Protein AF-A0A7C1ENT2-F1 (afdb_monomer_lite)

Radius of gyration: 15.18 Å; chains: 1; bounding box: 38×18×47 Å

Secondary structure (DSSP, 8-state):
--TTHHHHHHHHHHHHHHHHHHHHH-TTT-TTTTHHHHHHSSPPPHHHHHHHHHHHHHHHHHHHHHHHHHHTTTSHHHHHHHHHHHHHHHHHHHHHHHHHHHHHT-

Structure (mmCIF, N/CA/C/O backbone):
data_AF-A0A7C1ENT2-F1
#
_entry.id   AF-A0A7C1ENT2-F1
#
loop_
_atom_site.group_PDB
_atom_site.id
_atom_site.type_symbol
_atom_site.label_atom_id
_atom_site.label_alt_id
_atom_site.label_comp_id
_atom_site.label_asym_id
_atom_site.label_entity_id
_atom_site.label_seq_id
_atom_site.pdbx_PDB_ins_code
_atom_site.Cartn_x
_atom_site.Cartn_y
_atom_site.Cartn_z
_atom_site.occupancy
_atom_site.B_iso_or_equiv
_atom_site.auth_seq_id
_atom_site.auth_comp_id
_atom_site.auth_asym_id
_atom_site.auth_atom_id
_atom_site.pdbx_PDB_model_num
ATOM 1 N N . MET A 1 1 ? -1.419 -3.363 25.304 1.00 52.62 1 MET A N 1
ATOM 2 C CA . MET A 1 1 ? -1.235 -3.448 23.837 1.00 52.62 1 MET A CA 1
ATOM 3 C C . MET A 1 1 ? -2.161 -2.411 23.205 1.00 52.62 1 MET A C 1
ATOM 5 O O . MET A 1 1 ? -3.333 -2.399 23.555 1.00 52.62 1 MET A O 1
ATOM 9 N N . SER A 1 2 ? -1.635 -1.450 22.436 1.00 61.12 2 SER A N 1
ATOM 10 C CA . SER A 1 2 ? -2.406 -0.288 21.948 1.00 61.12 2 SER A CA 1
ATOM 11 C C . SER A 1 2 ? -3.627 -0.733 21.134 1.00 61.12 2 SER A C 1
ATOM 13 O O . SER A 1 2 ? -3.470 -1.494 20.181 1.00 61.12 2 SER A O 1
ATOM 15 N N . LYS A 1 3 ? -4.825 -0.232 21.474 1.00 78.00 3 LYS A N 1
ATOM 16 C CA . LYS A 1 3 ? -6.091 -0.520 20.765 1.00 78.00 3 LYS A CA 1
ATOM 17 C C . LYS A 1 3 ? -6.050 -0.148 19.271 1.00 78.00 3 LYS A C 1
ATOM 19 O O . LYS A 1 3 ? -6.927 -0.552 18.523 1.00 78.00 3 LYS A O 1
ATOM 24 N N . HIS A 1 4 ? -5.030 0.592 18.831 1.00 83.69 4 HIS A N 1
ATOM 25 C CA . HIS A 1 4 ? -4.885 1.074 17.456 1.00 83.69 4 HIS A CA 1
ATOM 26 C C . HIS A 1 4 ? -4.079 0.155 16.534 1.00 83.69 4 HIS A C 1
ATOM 28 O O . HIS A 1 4 ? -4.193 0.263 15.316 1.00 83.69 4 HIS A O 1
ATOM 34 N N . LEU A 1 5 ? -3.283 -0.757 17.101 1.00 87.69 5 LEU A N 1
ATOM 35 C CA . LEU A 1 5 ? -2.426 -1.666 16.340 1.00 87.69 5 LEU A CA 1
ATOM 36 C C . LEU A 1 5 ? -3.176 -2.468 15.253 1.00 87.69 5 LEU A C 1
ATOM 38 O O . LEU A 1 5 ? -2.696 -2.492 14.121 1.00 87.69 5 LEU A O 1
ATOM 42 N N . PRO A 1 6 ? -4.346 -3.089 15.525 1.00 89.50 6 PRO A N 1
ATOM 43 C CA . PRO A 1 6 ? -5.042 -3.868 14.502 1.00 89.50 6 PRO A CA 1
ATOM 44 C C . PRO A 1 6 ? -5.502 -3.005 13.322 1.00 89.50 6 PRO A C 1
ATOM 46 O O . PRO A 1 6 ? -5.373 -3.429 12.181 1.00 89.50 6 PRO A O 1
ATOM 49 N N . PHE A 1 7 ? -5.974 -1.780 13.557 1.00 91.25 7 PHE A N 1
ATOM 50 C CA . PHE A 1 7 ? -6.453 -0.905 12.482 1.00 91.25 7 PHE A CA 1
ATOM 51 C C . PHE A 1 7 ? -5.336 -0.445 11.545 1.00 91.25 7 PHE A C 1
ATOM 53 O O . PHE A 1 7 ? -5.549 -0.338 10.340 1.00 91.25 7 PHE A O 1
ATOM 60 N N . ILE A 1 8 ? -4.132 -0.241 12.085 1.00 90.56 8 ILE A N 1
ATOM 61 C CA . ILE A 1 8 ? -2.936 0.041 11.284 1.00 90.56 8 ILE A CA 1
ATOM 62 C C . ILE A 1 8 ? -2.651 -1.129 10.338 1.00 90.56 8 ILE A C 1
ATOM 64 O O . ILE A 1 8 ? -2.446 -0.905 9.150 1.00 90.56 8 ILE A O 1
ATOM 68 N N . PHE A 1 9 ? -2.695 -2.370 10.834 1.00 91.88 9 PHE A N 1
ATOM 69 C CA . PHE A 1 9 ? -2.482 -3.557 10.000 1.00 91.88 9 PHE A CA 1
ATOM 70 C C . PHE A 1 9 ? -3.589 -3.772 8.967 1.00 91.88 9 PHE A C 1
ATOM 72 O O . PHE A 1 9 ? -3.289 -4.168 7.844 1.00 91.88 9 PHE A O 1
ATOM 79 N N . PHE A 1 10 ? -4.849 -3.489 9.312 1.00 91.31 10 PHE A N 1
ATOM 80 C CA . PHE A 1 10 ? -5.961 -3.544 8.357 1.00 91.31 10 PHE A CA 1
ATOM 81 C C . PHE A 1 10 ? -5.802 -2.509 7.242 1.00 91.31 10 PHE A C 1
ATOM 83 O O . PHE A 1 10 ? -5.950 -2.858 6.074 1.00 91.31 10 PHE A O 1
ATOM 90 N N . GLY A 1 11 ? -5.446 -1.268 7.592 1.00 91.06 11 GLY A N 1
ATOM 91 C CA . GLY A 1 11 ? -5.113 -0.229 6.619 1.00 91.06 11 GLY A CA 1
ATOM 92 C C . GLY A 1 11 ? -3.968 -0.673 5.718 1.00 91.06 11 GLY A C 1
ATOM 93 O O . GLY A 1 11 ? -4.170 -0.800 4.514 1.00 91.06 11 GLY A O 1
ATOM 94 N N . LEU A 1 12 ? -2.820 -1.009 6.321 1.00 91.81 12 LEU A N 1
ATOM 95 C CA . LEU A 1 12 ? -1.607 -1.462 5.638 1.00 91.81 12 LEU A CA 1
ATOM 96 C C . LEU A 1 12 ? -1.869 -2.625 4.679 1.00 91.81 12 LEU A C 1
ATOM 98 O O . LEU A 1 12 ? -1.477 -2.565 3.517 1.00 91.81 12 LEU A O 1
ATOM 102 N N . GLY A 1 13 ? -2.528 -3.680 5.161 1.00 92.69 13 GLY A N 1
ATOM 103 C CA . GLY A 1 13 ? -2.832 -4.864 4.365 1.00 92.69 13 GLY A CA 1
ATOM 104 C C . GLY A 1 13 ? -3.738 -4.532 3.184 1.00 92.69 13 GLY A C 1
ATOM 105 O O . GLY A 1 13 ? -3.444 -4.930 2.059 1.00 92.69 13 GLY A O 1
ATOM 106 N N . ALA A 1 14 ? -4.796 -3.752 3.416 1.00 93.00 14 ALA A N 1
ATOM 107 C CA . ALA A 1 14 ? -5.728 -3.351 2.368 1.00 93.00 14 ALA A CA 1
ATOM 108 C C . ALA A 1 14 ? -5.067 -2.451 1.312 1.00 93.00 14 ALA A C 1
ATOM 110 O O . ALA A 1 14 ? -5.246 -2.679 0.114 1.00 93.00 14 ALA A O 1
ATOM 111 N N . GLY A 1 15 ? -4.272 -1.461 1.726 1.00 90.25 15 GLY A N 1
ATOM 112 C CA . GLY A 1 15 ? -3.570 -0.573 0.800 1.00 90.25 15 GLY A CA 1
ATOM 113 C C . GLY A 1 15 ? -2.484 -1.292 0.005 1.00 90.25 15 GLY A C 1
ATOM 114 O O . GLY A 1 15 ? -2.412 -1.115 -1.208 1.00 90.25 15 GLY A O 1
ATOM 115 N N . LEU A 1 16 ? -1.686 -2.149 0.647 1.00 89.88 16 LEU A N 1
ATOM 116 C CA . LEU A 1 16 ? -0.621 -2.905 -0.020 1.00 89.88 16 LEU A CA 1
ATOM 117 C C . LEU A 1 16 ? -1.188 -3.900 -1.025 1.00 89.88 16 LEU A C 1
ATOM 119 O O . LEU A 1 16 ? -0.742 -3.933 -2.170 1.00 89.88 16 LEU A O 1
ATOM 123 N N . LEU A 1 17 ? -2.228 -4.638 -0.637 1.00 90.44 17 LEU A N 1
ATOM 124 C CA . LEU A 1 17 ? -2.923 -5.540 -1.544 1.00 90.44 17 LEU A CA 1
ATOM 125 C C . LEU A 1 17 ? -3.540 -4.778 -2.723 1.00 90.44 17 LEU A C 1
ATOM 127 O O . LEU A 1 17 ? -3.382 -5.200 -3.863 1.00 90.44 17 LEU A O 1
ATOM 131 N N . THR A 1 18 ? -4.179 -3.633 -2.474 1.00 89.44 18 THR A N 1
ATOM 132 C CA . THR A 1 18 ? -4.795 -2.835 -3.544 1.00 89.44 18 THR A CA 1
ATOM 133 C C . THR A 1 18 ? -3.752 -2.290 -4.511 1.00 89.44 18 THR A C 1
ATOM 135 O O . THR A 1 18 ? -3.924 -2.424 -5.717 1.00 89.44 18 THR A O 1
ATOM 138 N N . VAL A 1 19 ? -2.652 -1.717 -4.020 1.00 86.31 19 VAL A N 1
ATOM 139 C CA . VAL A 1 19 ? -1.598 -1.173 -4.888 1.00 86.31 19 VAL A CA 1
ATOM 140 C C . VAL A 1 19 ? -0.918 -2.275 -5.702 1.00 86.31 19 VAL A C 1
ATOM 142 O O . VAL A 1 19 ? -0.637 -2.063 -6.877 1.00 86.31 19 VAL A O 1
ATOM 145 N N . ILE A 1 20 ? -0.715 -3.464 -5.127 1.00 83.50 20 ILE A N 1
ATOM 146 C CA . ILE A 1 20 ? -0.204 -4.626 -5.865 1.00 83.50 20 ILE A CA 1
ATOM 147 C C . ILE A 1 20 ? -1.208 -5.052 -6.942 1.00 83.50 20 ILE A C 1
ATOM 149 O O . ILE A 1 20 ? -0.858 -5.098 -8.117 1.00 83.50 20 ILE A O 1
ATOM 153 N N . VAL A 1 21 ? -2.464 -5.320 -6.575 1.00 86.12 21 VAL A N 1
ATOM 154 C CA . VAL A 1 21 ? -3.489 -5.807 -7.514 1.00 86.12 21 VAL A CA 1
ATOM 155 C C . VAL A 1 21 ? -3.735 -4.802 -8.639 1.00 86.12 21 VAL A C 1
ATOM 157 O O . VAL A 1 21 ? -3.762 -5.190 -9.803 1.00 86.12 21 VAL A O 1
ATOM 160 N N . VAL A 1 22 ? -3.865 -3.512 -8.323 1.00 82.25 22 VAL A N 1
ATOM 161 C CA . VAL A 1 22 ? -4.055 -2.454 -9.325 1.00 82.25 22 VAL A CA 1
ATOM 162 C C . VAL A 1 22 ? -2.785 -2.249 -10.149 1.00 82.25 22 VAL A C 1
ATOM 164 O O . VAL A 1 22 ? -2.870 -2.079 -11.362 1.00 82.25 22 VAL A O 1
ATOM 167 N N . GLY A 1 23 ? -1.606 -2.312 -9.528 1.00 77.25 23 GLY A N 1
ATOM 168 C CA . GLY A 1 23 ? -0.332 -2.155 -10.222 1.00 77.25 23 GLY A CA 1
ATOM 169 C C . GLY A 1 23 ? -0.034 -3.274 -11.220 1.00 77.25 23 GLY A C 1
ATOM 170 O O . GLY A 1 23 ? 0.511 -2.999 -12.287 1.00 77.25 23 GLY A O 1
ATOM 171 N N . PHE A 1 24 ? -0.448 -4.509 -10.922 1.00 76.94 24 PHE A N 1
ATOM 172 C CA . PHE A 1 24 ? -0.353 -5.628 -11.861 1.00 76.94 24 PHE A CA 1
ATOM 173 C C . PHE A 1 24 ? -1.517 -5.678 -12.861 1.00 76.94 24 PHE A C 1
ATOM 175 O O . PHE A 1 24 ? -1.309 -6.010 -14.025 1.00 76.94 24 PHE A O 1
ATOM 182 N N . GLY A 1 25 ? -2.737 -5.354 -12.429 1.00 78.44 25 GLY A N 1
ATOM 183 C CA . GLY A 1 25 ? -3.937 -5.439 -13.263 1.00 78.44 25 GLY A CA 1
ATOM 184 C C . GLY A 1 25 ? -4.109 -4.271 -14.236 1.00 78.44 25 GLY A C 1
ATOM 185 O O . GLY A 1 25 ? -4.716 -4.445 -15.290 1.00 78.44 25 GLY A O 1
ATOM 186 N N . TRP A 1 26 ? -3.578 -3.088 -13.908 1.00 75.25 26 TRP A N 1
ATOM 187 C CA . TRP A 1 26 ? -3.790 -1.859 -14.680 1.00 75.25 26 TRP A CA 1
ATOM 188 C C . TRP A 1 26 ? -2.514 -1.014 -14.850 1.00 75.25 26 TRP A C 1
ATOM 190 O O . TRP A 1 26 ? -2.447 0.146 -14.428 1.00 75.25 26 TRP A O 1
ATOM 200 N N . PRO A 1 27 ? -1.490 -1.540 -15.544 1.00 69.44 27 PRO A N 1
ATOM 201 C CA . PRO A 1 27 ? -0.189 -0.879 -15.680 1.00 69.44 27 PRO A CA 1
ATOM 202 C C . PRO A 1 27 ? -0.224 0.447 -16.458 1.00 69.44 27 PRO A C 1
ATOM 204 O O . PRO A 1 27 ? 0.723 1.227 -16.406 1.00 69.44 27 PRO A O 1
ATOM 207 N N . ALA A 1 28 ? -1.307 0.730 -17.190 1.00 67.81 28 ALA A N 1
ATOM 208 C CA . ALA A 1 28 ? -1.523 2.034 -17.818 1.00 67.81 28 ALA A CA 1
ATOM 209 C C . ALA A 1 28 ? -1.820 3.149 -16.798 1.00 67.81 28 ALA A C 1
ATOM 211 O O . ALA A 1 28 ? -1.520 4.307 -17.066 1.00 67.81 28 ALA A O 1
ATOM 212 N N . ILE A 1 29 ? -2.397 2.799 -15.645 1.00 67.12 29 ILE A N 1
ATOM 213 C CA . ILE A 1 29 ? -2.747 3.731 -14.564 1.00 67.12 29 ILE A CA 1
ATOM 214 C C . ILE A 1 29 ? -1.649 3.724 -13.490 1.00 67.12 29 ILE A C 1
ATOM 216 O O . ILE A 1 29 ? -1.318 4.769 -12.936 1.00 67.12 29 ILE A O 1
ATOM 220 N N . PHE A 1 30 ? -1.034 2.562 -13.240 1.00 69.00 30 PHE A N 1
ATOM 221 C CA . PHE A 1 30 ? 0.098 2.392 -12.327 1.00 69.00 30 PHE A CA 1
ATOM 222 C C . PHE A 1 30 ? 1.372 1.993 -13.093 1.00 69.00 30 PHE A C 1
ATOM 224 O O . PHE A 1 30 ? 1.642 0.805 -13.281 1.00 69.00 30 PHE A O 1
ATOM 231 N N . PRO A 1 31 ? 2.206 2.956 -13.516 1.00 58.97 31 PRO A N 1
ATOM 232 C CA . PRO A 1 31 ? 3.366 2.665 -14.361 1.00 58.97 31 PRO A CA 1
ATOM 233 C C . PRO A 1 31 ? 4.526 1.967 -13.633 1.00 58.97 31 PRO A C 1
ATOM 235 O O . PRO A 1 31 ? 5.473 1.530 -14.281 1.00 58.97 31 PRO A O 1
ATOM 238 N N . GLY A 1 32 ? 4.467 1.833 -12.304 1.00 59.69 32 GLY A N 1
ATOM 239 C CA . GLY A 1 32 ? 5.615 1.428 -11.491 1.00 59.69 32 GLY A CA 1
ATOM 240 C C . GLY A 1 32 ? 5.996 -0.056 -11.524 1.00 59.69 32 GLY A C 1
ATOM 241 O O . GLY A 1 32 ? 7.141 -0.358 -11.222 1.00 59.69 32 GLY A O 1
ATOM 242 N N . ILE A 1 33 ? 5.087 -0.985 -11.858 1.00 60.31 33 ILE A N 1
ATOM 243 C CA . ILE A 1 33 ? 5.342 -2.430 -11.650 1.00 60.31 33 ILE A CA 1
ATOM 244 C C . ILE A 1 33 ? 5.717 -3.188 -12.938 1.00 60.31 33 ILE A C 1
ATOM 246 O O . ILE A 1 33 ? 6.458 -4.161 -12.858 1.00 60.31 33 ILE A O 1
ATOM 250 N N . ILE A 1 34 ? 5.268 -2.758 -14.127 1.00 57.00 34 ILE A N 1
ATOM 251 C CA . ILE A 1 34 ? 5.379 -3.585 -15.355 1.00 57.00 34 ILE A CA 1
ATOM 252 C C . ILE A 1 34 ? 6.251 -2.965 -16.472 1.00 57.00 34 ILE A C 1
ATOM 254 O O . ILE A 1 34 ? 6.609 -3.655 -17.421 1.00 57.00 34 ILE A O 1
ATOM 258 N N . ARG A 1 35 ? 6.659 -1.689 -16.408 1.00 57.84 35 ARG A N 1
ATOM 259 C CA . ARG A 1 35 ? 7.212 -1.019 -17.610 1.00 57.84 35 ARG A CA 1
ATOM 260 C C . ARG A 1 35 ? 8.721 -1.075 -17.839 1.00 57.84 35 ARG A C 1
ATOM 262 O O . ARG A 1 35 ? 9.142 -0.754 -18.946 1.00 57.84 35 ARG A O 1
ATOM 269 N N . ASN A 1 36 ? 9.535 -1.485 -16.873 1.00 53.31 36 ASN A N 1
ATOM 270 C CA . ASN A 1 36 ? 10.983 -1.308 -17.024 1.00 53.31 36 ASN A CA 1
ATOM 271 C C . ASN A 1 36 ? 11.663 -2.369 -17.910 1.00 53.31 36 ASN A C 1
ATOM 273 O O . ASN A 1 36 ? 12.482 -2.022 -18.757 1.00 53.31 36 ASN A O 1
ATOM 277 N N . GLU A 1 37 ? 11.285 -3.643 -17.806 1.00 50.44 37 GLU A N 1
ATOM 278 C CA . GLU A 1 37 ? 11.934 -4.709 -18.589 1.00 50.44 37 GLU A CA 1
ATOM 279 C C . GLU A 1 37 ? 11.436 -4.773 -20.045 1.00 50.44 37 GLU A C 1
ATOM 281 O O . GLU A 1 37 ? 12.194 -5.125 -20.944 1.00 50.44 37 GLU A O 1
ATOM 286 N N . HIS A 1 38 ? 10.184 -4.377 -20.310 1.00 51.38 38 HIS A N 1
ATOM 287 C CA . HIS A 1 38 ? 9.586 -4.491 -21.648 1.00 51.38 38 HIS A CA 1
ATOM 288 C C . HIS A 1 38 ? 10.060 -3.414 -22.646 1.00 51.38 38 HIS A C 1
ATOM 290 O O . HIS A 1 38 ? 9.956 -3.627 -23.850 1.00 51.38 38 HIS A O 1
ATOM 296 N N . TYR A 1 39 ? 10.578 -2.271 -22.169 1.00 51.75 39 TYR A N 1
ATOM 297 C CA . TYR A 1 39 ? 10.987 -1.140 -23.023 1.00 51.75 39 TYR A CA 1
ATOM 298 C C . TYR A 1 39 ? 12.494 -0.834 -23.019 1.00 51.75 39 TYR A C 1
ATOM 300 O O . TYR A 1 39 ? 12.979 -0.294 -24.010 1.00 51.75 39 TYR A O 1
ATOM 308 N N . TYR A 1 40 ? 13.237 -1.164 -21.952 1.00 55.78 40 TYR A N 1
ATOM 309 C CA . TYR A 1 40 ? 14.615 -0.671 -21.769 1.00 55.78 40 TYR A CA 1
ATOM 310 C C . TYR A 1 40 ? 15.687 -1.751 -21.550 1.00 55.78 40 TYR A C 1
ATOM 312 O O . TYR A 1 40 ? 16.860 -1.410 -21.431 1.00 55.78 40 TYR A O 1
ATOM 320 N N . GLY A 1 41 ? 15.331 -3.041 -21.552 1.00 58.66 41 GLY A N 1
ATOM 321 C CA . GLY A 1 41 ? 16.290 -4.159 -21.551 1.00 58.66 41 GLY A CA 1
ATOM 322 C C . GLY A 1 41 ? 17.027 -4.420 -20.227 1.00 58.66 41 GLY A C 1
ATOM 323 O O . GLY A 1 41 ? 17.280 -5.579 -19.933 1.00 58.66 41 GLY A O 1
ATOM 324 N N . ASP A 1 42 ? 17.281 -3.388 -19.409 1.00 65.44 42 ASP A N 1
ATOM 325 C CA . ASP A 1 42 ? 17.902 -3.462 -18.072 1.00 65.44 42 ASP A CA 1
ATOM 326 C C . ASP A 1 42 ? 17.116 -2.614 -17.051 1.00 65.44 42 ASP A C 1
ATOM 328 O O . ASP A 1 42 ? 17.517 -1.533 -16.614 1.00 65.44 42 ASP A O 1
ATOM 332 N N . GLY A 1 43 ? 15.929 -3.098 -16.694 1.00 67.44 43 GLY A N 1
ATOM 333 C CA . GLY A 1 43 ? 15.085 -2.505 -15.662 1.00 67.44 43 GLY A CA 1
ATOM 334 C C . GLY A 1 43 ? 15.493 -2.894 -14.233 1.00 67.44 43 GLY A C 1
ATOM 335 O O . GLY A 1 43 ? 16.079 -3.958 -14.034 1.00 67.44 43 GLY A O 1
ATOM 336 N N . PRO A 1 44 ? 15.146 -2.105 -13.195 1.00 72.25 44 PRO A N 1
ATOM 337 C CA . PRO A 1 44 ? 15.201 -2.584 -11.818 1.00 72.25 44 PRO A CA 1
ATOM 338 C C . PRO A 1 44 ? 14.366 -3.857 -11.657 1.00 72.25 44 PRO A C 1
ATOM 340 O O . PRO A 1 44 ? 13.239 -3.934 -12.148 1.00 72.25 44 PRO A O 1
ATOM 34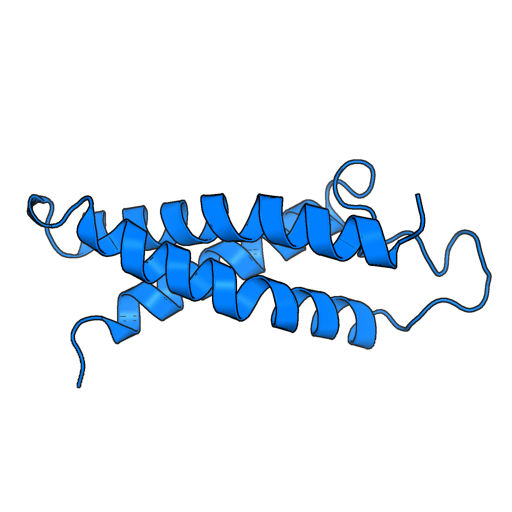3 N N . SER A 1 45 ? 14.918 -4.831 -10.930 1.00 78.19 45 SER A N 1
ATOM 344 C CA . SER A 1 45 ? 14.286 -6.136 -10.738 1.00 78.19 45 SER A CA 1
ATOM 345 C C . SER A 1 45 ? 12.888 -6.018 -10.127 1.00 78.19 45 SER A C 1
ATOM 347 O O . SER A 1 45 ? 12.614 -5.131 -9.312 1.00 78.19 45 SER A O 1
ATOM 349 N N . LEU A 1 46 ? 12.011 -6.975 -10.443 1.00 75.88 46 LEU A N 1
ATOM 350 C CA . LEU A 1 46 ? 10.671 -7.062 -9.851 1.00 75.88 46 LEU A CA 1
ATOM 351 C C . LEU A 1 46 ? 10.704 -6.978 -8.314 1.00 75.88 46 LEU A C 1
ATOM 353 O O . LEU A 1 46 ? 9.873 -6.307 -7.706 1.00 75.88 46 LEU A O 1
ATOM 357 N N . ALA A 1 47 ? 11.695 -7.617 -7.683 1.00 81.25 47 ALA A N 1
ATOM 358 C CA . ALA A 1 47 ? 11.879 -7.578 -6.234 1.00 81.25 47 ALA A CA 1
ATOM 359 C C . ALA A 1 47 ? 12.160 -6.157 -5.717 1.00 81.25 47 ALA A C 1
ATOM 361 O O . ALA A 1 47 ? 11.605 -5.757 -4.694 1.00 81.25 47 ALA A O 1
ATOM 362 N N . PHE A 1 48 ?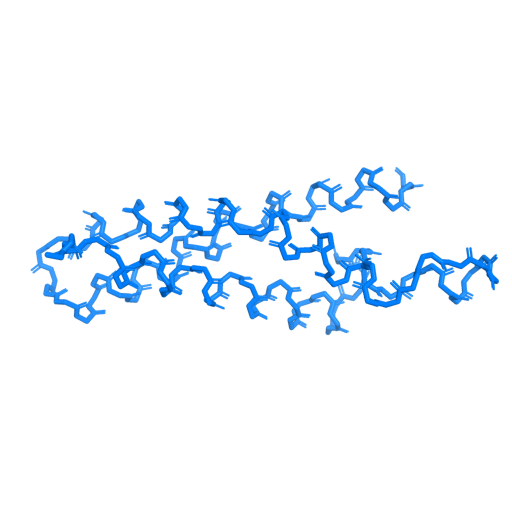 12.977 -5.379 -6.434 1.00 81.75 48 PHE A N 1
ATOM 363 C CA . PHE A 1 48 ? 13.229 -3.980 -6.102 1.00 81.75 48 PHE A CA 1
ATOM 364 C C . PHE A 1 48 ? 11.957 -3.136 -6.234 1.00 81.75 48 PHE A C 1
ATOM 366 O O . PHE A 1 48 ? 11.640 -2.369 -5.328 1.00 81.75 48 PHE A O 1
ATOM 373 N N . LEU A 1 49 ? 11.195 -3.312 -7.319 1.00 77.00 49 LEU A N 1
ATOM 374 C CA . LEU A 1 49 ? 9.948 -2.575 -7.546 1.00 77.00 49 LEU A CA 1
ATOM 375 C C . LEU A 1 49 ? 8.903 -2.877 -6.468 1.00 77.00 49 LEU A C 1
ATOM 377 O O . LEU A 1 49 ? 8.322 -1.955 -5.900 1.00 77.00 49 LEU A O 1
ATOM 381 N N . VAL A 1 50 ? 8.708 -4.151 -6.124 1.00 80.62 50 VAL A N 1
ATOM 382 C CA . VAL A 1 50 ? 7.809 -4.555 -5.032 1.00 80.62 50 VAL A CA 1
ATOM 383 C C . VAL A 1 50 ? 8.287 -3.991 -3.691 1.00 80.62 50 VAL A C 1
ATOM 385 O O . VAL A 1 50 ? 7.468 -3.509 -2.909 1.00 80.62 50 VAL A O 1
ATOM 388 N N . GLY A 1 51 ? 9.598 -3.990 -3.434 1.00 85.00 51 GLY A N 1
ATOM 389 C CA . GLY A 1 51 ? 10.180 -3.381 -2.237 1.00 85.00 51 GLY A CA 1
ATOM 390 C C . GLY A 1 51 ? 9.923 -1.875 -2.151 1.00 85.00 51 GLY A C 1
ATOM 391 O O . GLY A 1 51 ? 9.505 -1.380 -1.105 1.00 85.00 51 GLY A O 1
ATOM 392 N N . LEU A 1 52 ? 10.099 -1.152 -3.259 1.00 82.56 52 LEU A N 1
ATOM 393 C CA . LEU A 1 52 ? 9.832 0.284 -3.348 1.00 82.56 52 LEU A CA 1
ATOM 394 C C . LEU A 1 52 ? 8.344 0.594 -3.140 1.00 82.56 52 LEU A C 1
ATOM 396 O O . LEU A 1 52 ? 7.999 1.500 -2.383 1.00 82.56 52 LEU A O 1
ATOM 400 N N . VAL A 1 53 ? 7.460 -0.193 -3.759 1.00 83.88 53 VAL A N 1
ATOM 401 C CA . VAL A 1 53 ? 6.008 -0.105 -3.558 1.00 83.88 53 VAL A CA 1
ATOM 402 C C . VAL A 1 53 ? 5.664 -0.311 -2.086 1.00 83.88 53 VAL A C 1
ATOM 404 O O . VAL A 1 53 ? 4.970 0.517 -1.505 1.00 83.88 53 VAL A O 1
ATOM 407 N N . ALA A 1 54 ? 6.169 -1.374 -1.457 1.00 87.50 54 ALA A N 1
ATOM 408 C CA . ALA A 1 54 ? 5.901 -1.654 -0.051 1.00 87.50 54 ALA A CA 1
ATOM 409 C C . ALA A 1 54 ? 6.389 -0.517 0.860 1.00 87.50 54 ALA A C 1
ATOM 411 O O . ALA A 1 54 ? 5.668 -0.112 1.772 1.00 87.50 54 ALA A O 1
ATOM 412 N N . LEU A 1 55 ? 7.574 0.036 0.580 1.00 89.25 55 LEU A N 1
ATOM 413 C CA . LEU A 1 55 ? 8.148 1.157 1.320 1.00 89.25 55 LEU A CA 1
ATOM 414 C C . LEU A 1 55 ? 7.278 2.418 1.228 1.00 89.25 55 LEU A C 1
ATOM 416 O O . LEU A 1 55 ? 7.073 3.086 2.239 1.00 89.25 55 LEU A O 1
ATOM 420 N N . LEU A 1 56 ? 6.758 2.733 0.039 1.00 87.62 56 LEU A N 1
ATOM 421 C CA . LEU A 1 56 ? 5.901 3.900 -0.182 1.00 87.62 56 LEU A CA 1
ATOM 422 C C . LEU A 1 56 ? 4.502 3.700 0.406 1.00 87.62 56 LEU A C 1
ATOM 424 O O . LEU A 1 56 ? 3.988 4.585 1.085 1.00 87.62 56 LEU A O 1
ATOM 428 N N . VAL A 1 57 ? 3.897 2.529 0.205 1.00 91.19 57 VAL A N 1
ATOM 429 C CA . VAL A 1 57 ? 2.560 2.220 0.724 1.00 91.19 57 VAL A CA 1
ATOM 430 C C . VAL A 1 57 ? 2.543 2.228 2.246 1.00 91.19 57 VAL A C 1
ATOM 432 O O . VAL A 1 57 ? 1.591 2.736 2.839 1.00 91.19 57 VAL A O 1
ATOM 435 N N . ALA A 1 58 ? 3.566 1.661 2.890 1.00 91.50 58 ALA A N 1
ATOM 436 C CA . ALA A 1 58 ? 3.549 1.383 4.320 1.00 91.50 58 ALA A CA 1
ATOM 437 C C . ALA A 1 58 ? 3.179 2.584 5.213 1.00 91.50 58 ALA A C 1
ATOM 439 O O . ALA A 1 58 ? 2.225 2.453 5.989 1.00 91.50 58 ALA A O 1
ATOM 440 N N . PRO A 1 59 ? 3.848 3.751 5.126 1.00 92.19 59 PRO A N 1
ATOM 441 C CA . PRO A 1 59 ? 3.518 4.897 5.970 1.00 92.19 59 PRO A CA 1
ATOM 442 C C . PRO A 1 59 ? 2.127 5.463 5.663 1.00 92.19 59 PRO A C 1
ATOM 444 O O . PRO A 1 59 ? 1.347 5.708 6.583 1.00 92.19 59 PRO A O 1
ATOM 447 N N . PHE A 1 60 ? 1.775 5.623 4.387 1.00 92.00 60 PHE A N 1
ATOM 448 C CA . PHE A 1 60 ? 0.511 6.242 3.979 1.00 92.00 60 PHE A CA 1
ATOM 449 C C . PHE A 1 60 ? -0.698 5.366 4.287 1.00 92.00 60 PHE A C 1
ATOM 451 O O . PHE A 1 60 ? -1.722 5.850 4.764 1.00 92.00 60 PHE A O 1
ATOM 458 N N . SER A 1 61 ? -0.560 4.062 4.076 1.00 93.12 61 SER A N 1
ATOM 459 C CA . SER A 1 61 ? -1.606 3.090 4.355 1.00 93.12 61 SER A CA 1
ATOM 460 C C . SER A 1 61 ? -1.816 2.884 5.852 1.00 93.12 61 SER A C 1
ATOM 462 O O . SER A 1 61 ? -2.953 2.805 6.316 1.00 93.12 61 SER A O 1
ATOM 464 N N . SER A 1 62 ? -0.730 2.902 6.631 1.00 92.94 62 SER A N 1
ATOM 465 C CA . SER A 1 62 ? -0.793 2.875 8.096 1.00 92.94 62 SER A CA 1
ATOM 466 C C . SER A 1 62 ? -1.491 4.115 8.654 1.00 92.94 62 SER A C 1
ATOM 468 O O . SER A 1 62 ? -2.356 3.994 9.522 1.00 92.94 62 SER A O 1
ATOM 470 N N . LEU A 1 63 ? -1.156 5.303 8.135 1.00 93.00 63 LEU A N 1
ATOM 471 C CA . LEU A 1 63 ? -1.818 6.559 8.494 1.00 93.00 63 LEU A CA 1
ATOM 472 C C . LEU A 1 63 ? -3.298 6.543 8.105 1.00 93.00 63 LEU A C 1
ATOM 474 O O . LEU A 1 63 ? -4.144 6.886 8.928 1.00 93.00 63 LEU A O 1
ATOM 478 N N . GLY A 1 64 ? -3.622 6.085 6.895 1.00 90.38 64 GLY A N 1
ATOM 479 C CA . GLY A 1 64 ? -5.001 5.927 6.437 1.00 90.38 64 GLY A CA 1
ATOM 480 C C . GLY A 1 64 ? -5.807 4.951 7.284 1.00 90.38 64 GLY A C 1
ATOM 481 O O . GLY A 1 64 ? -6.949 5.252 7.620 1.00 90.38 64 GLY A O 1
ATOM 482 N N . GLY A 1 65 ? -5.202 3.845 7.722 1.00 91.44 65 GLY A N 1
ATOM 483 C CA . GLY A 1 65 ? -5.808 2.917 8.678 1.00 91.44 65 GLY A CA 1
ATOM 484 C C . GLY A 1 65 ? -6.122 3.567 10.021 1.00 91.44 65 GLY A C 1
ATOM 485 O O . GLY A 1 65 ? -7.226 3.427 10.546 1.00 91.44 65 GLY A O 1
ATOM 486 N N . LEU A 1 66 ? -5.170 4.337 10.548 1.00 93.62 66 LEU A N 1
ATOM 487 C CA . LEU A 1 66 ? -5.301 5.064 11.811 1.00 93.62 66 LEU A CA 1
ATOM 488 C C . LEU A 1 66 ? -6.363 6.166 11.764 1.00 93.62 66 LEU A C 1
ATOM 490 O O . LEU A 1 66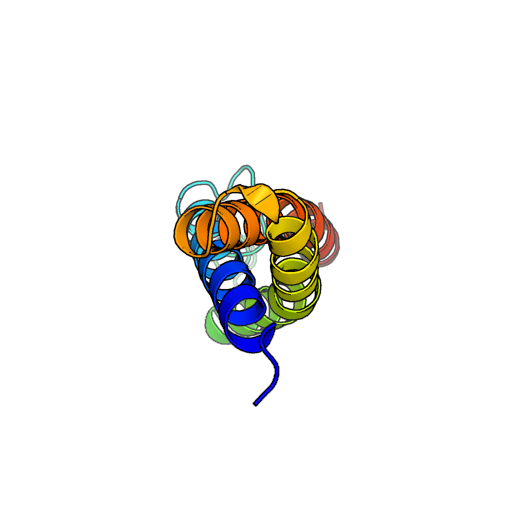 ? -7.085 6.362 12.739 1.00 93.62 66 LEU A O 1
ATOM 494 N N . VAL A 1 67 ? -6.434 6.909 10.660 1.00 92.31 67 VAL A N 1
ATOM 495 C CA . VAL A 1 67 ? -7.430 7.969 10.458 1.00 92.31 67 VAL A CA 1
ATOM 496 C C . VAL A 1 67 ? -8.802 7.349 10.209 1.00 92.31 67 VAL A C 1
ATOM 498 O O . VAL A 1 67 ? -9.769 7.722 10.868 1.00 92.31 67 VAL A O 1
ATOM 501 N N . GLY A 1 68 ? -8.879 6.351 9.329 1.00 88.56 68 GLY A N 1
ATOM 502 C CA . GLY A 1 68 ? -10.115 5.659 8.977 1.00 88.56 68 GLY A CA 1
ATOM 503 C C . GLY A 1 68 ? -10.801 5.017 10.180 1.00 88.56 68 GLY A C 1
ATOM 504 O O . GLY A 1 68 ? -12.005 5.187 10.362 1.00 88.56 68 GLY A O 1
ATOM 505 N N . SER A 1 69 ? -10.044 4.384 11.083 1.00 89.94 69 SER A N 1
ATOM 506 C CA . SER A 1 69 ? -10.621 3.780 12.293 1.00 89.94 69 SER A CA 1
ATOM 507 C C . SER A 1 69 ? -11.263 4.792 13.245 1.00 89.94 69 SER A C 1
ATOM 509 O O . SER A 1 69 ? -12.055 4.409 14.099 1.00 89.94 69 SER A O 1
ATOM 511 N N . ARG A 1 70 ? -10.901 6.079 13.153 1.00 89.19 70 ARG A N 1
ATOM 512 C CA . ARG A 1 70 ? -11.481 7.139 13.994 1.00 89.19 70 ARG A CA 1
ATOM 513 C C . ARG A 1 70 ? -12.805 7.666 13.450 1.00 89.19 70 ARG A C 1
ATOM 515 O O . ARG A 1 70 ? -13.566 8.239 14.217 1.00 89.19 70 ARG A O 1
ATOM 522 N N . ILE A 1 71 ? -13.087 7.462 12.163 1.00 88.81 71 ILE A N 1
ATOM 523 C CA . ILE A 1 71 ? -14.311 7.958 11.522 1.00 88.81 71 ILE A CA 1
ATOM 524 C C . ILE A 1 71 ? -15.532 7.153 11.988 1.00 88.81 71 ILE A C 1
ATOM 526 O O . ILE A 1 71 ? -16.570 7.733 12.272 1.00 88.81 71 ILE A O 1
ATOM 530 N N . ALA A 1 72 ? -15.399 5.833 12.137 1.00 84.50 72 ALA A N 1
ATOM 531 C CA . ALA A 1 72 ? -16.489 4.948 12.567 1.00 84.50 72 ALA A CA 1
ATOM 532 C C . ALA A 1 72 ? -16.417 4.582 14.060 1.00 84.50 72 ALA A C 1
ATOM 534 O O . ALA A 1 72 ? -16.695 3.447 14.443 1.00 84.50 72 ALA A O 1
ATOM 535 N N . MET A 1 73 ? -16.024 5.521 14.930 1.00 81.19 73 MET A N 1
ATOM 536 C CA . MET A 1 73 ? -15.895 5.242 16.370 1.00 81.19 73 MET A CA 1
ATOM 537 C C . MET A 1 73 ? -17.191 4.718 17.010 1.00 81.19 73 MET A C 1
ATOM 539 O O . MET A 1 73 ? -17.126 3.900 17.926 1.00 81.19 73 MET A O 1
ATOM 543 N N . GLU A 1 74 ? -18.343 5.127 16.484 1.00 81.44 74 GLU A N 1
ATOM 544 C CA . GLU A 1 74 ? -19.679 4.773 16.982 1.00 81.44 74 GLU A CA 1
ATOM 545 C C . GLU A 1 74 ? -20.193 3.418 16.454 1.00 81.44 74 GLU A C 1
ATOM 547 O O . GLU A 1 74 ? -21.089 2.824 17.045 1.00 81.44 74 GLU A O 1
ATOM 552 N N . GLY A 1 75 ? -19.578 2.889 15.392 1.00 77.44 75 GLY A N 1
ATOM 553 C CA . GLY A 1 75 ? -20.013 1.707 14.638 1.00 77.44 75 GLY A CA 1
ATOM 554 C C . GLY A 1 75 ? -19.557 0.341 15.164 1.00 77.44 75 GLY A C 1
ATOM 555 O O . GLY A 1 75 ? -19.808 -0.705 14.564 1.00 77.44 75 GLY A O 1
ATOM 556 N N . GLY A 1 76 ? -18.815 0.323 16.272 1.00 88.12 76 GLY A N 1
ATOM 557 C CA . GLY A 1 76 ? -18.175 -0.889 16.786 1.00 88.12 76 GLY A CA 1
ATOM 558 C C . GLY A 1 76 ? -16.925 -1.322 16.002 1.00 88.12 76 GLY A C 1
ATOM 559 O O . GLY A 1 76 ? -16.482 -0.688 15.046 1.00 88.12 76 GLY A O 1
ATOM 560 N N . GLU A 1 77 ? -16.296 -2.415 16.441 1.00 88.62 77 GLU A N 1
ATOM 561 C CA . GLU A 1 77 ? -14.955 -2.804 15.971 1.00 88.62 77 GLU A CA 1
ATOM 562 C C . GLU A 1 77 ? -14.918 -3.219 14.487 1.00 88.62 77 GLU A C 1
ATOM 564 O O . GLU A 1 77 ? -13.924 -2.983 13.799 1.00 88.62 77 GLU A O 1
ATOM 569 N N . GLY A 1 78 ? -15.996 -3.827 13.980 1.00 89.81 78 GLY A N 1
ATOM 570 C CA . GLY A 1 78 ? -16.097 -4.252 12.580 1.00 89.81 78 GLY A CA 1
ATOM 571 C C . GLY A 1 78 ? -16.099 -3.072 11.608 1.00 89.81 78 GLY A C 1
ATOM 572 O O . GLY A 1 78 ? -15.308 -3.050 10.663 1.00 89.81 78 GLY A O 1
ATOM 573 N N . GLU A 1 79 ? -16.921 -2.057 11.878 1.00 90.25 79 GLU A N 1
ATOM 574 C CA . GLU A 1 79 ? -17.002 -0.849 11.051 1.00 90.25 79 GLU A CA 1
ATOM 575 C C . GLU A 1 79 ? -15.707 -0.032 11.123 1.00 90.25 79 GLU A C 1
ATOM 577 O O . GLU A 1 79 ? -15.229 0.463 10.103 1.00 90.25 79 GLU A O 1
ATOM 582 N N . GLN A 1 80 ? -15.054 0.017 12.290 1.00 91.44 80 GLN A N 1
ATOM 583 C CA . GLN A 1 80 ? -13.735 0.643 12.428 1.00 91.44 80 GLN A CA 1
ATOM 584 C C . GLN A 1 80 ? -12.657 -0.064 11.597 1.00 91.44 80 GLN A C 1
ATOM 586 O O . GLN A 1 80 ? -11.821 0.611 10.999 1.00 91.44 80 GLN A O 1
ATOM 591 N N . LYS A 1 81 ? -12.663 -1.404 11.522 1.00 91.88 81 LYS A N 1
ATOM 592 C CA . LYS A 1 81 ? -11.732 -2.167 10.666 1.00 91.88 81 LYS A CA 1
ATOM 593 C C . LYS A 1 81 ? -11.993 -1.921 9.186 1.00 91.88 81 LYS A C 1
ATOM 595 O O . LYS A 1 81 ? -11.039 -1.724 8.435 1.00 91.88 81 LYS A O 1
ATOM 600 N N . LEU A 1 82 ? -13.261 -1.897 8.774 1.00 93.44 82 LEU A N 1
ATOM 601 C CA . LEU A 1 82 ? -13.636 -1.602 7.392 1.00 93.44 82 LEU A CA 1
ATOM 602 C C . LEU A 1 82 ? -13.208 -0.184 6.998 1.00 93.44 82 LEU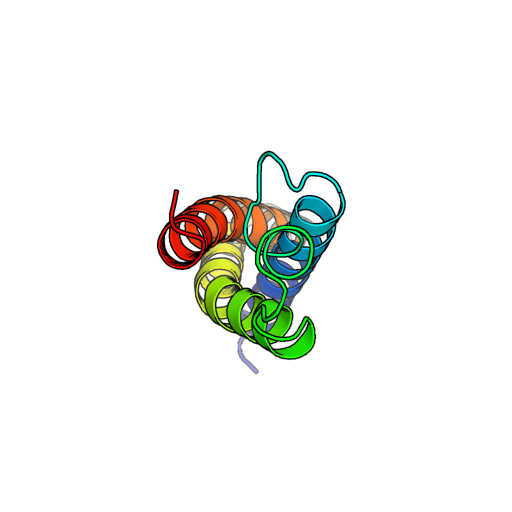 A C 1
ATOM 604 O O . LEU A 1 82 ? -12.557 0.001 5.973 1.00 93.44 82 LEU A O 1
ATOM 608 N N . MET A 1 83 ? -13.496 0.809 7.840 1.00 94.50 83 MET A N 1
ATOM 609 C CA . MET A 1 83 ? -13.095 2.191 7.582 1.00 94.50 83 MET A CA 1
ATOM 610 C C . MET A 1 83 ? -11.582 2.386 7.649 1.00 94.50 83 MET A C 1
ATOM 612 O O . MET A 1 83 ? -11.046 3.180 6.881 1.00 94.50 83 MET A O 1
ATOM 616 N N . ALA A 1 84 ? -10.870 1.639 8.496 1.00 93.19 84 ALA A N 1
ATOM 617 C CA . ALA A 1 84 ? -9.411 1.599 8.474 1.00 93.19 84 ALA A CA 1
ATOM 618 C C . ALA A 1 84 ? -8.880 1.052 7.138 1.00 93.19 84 ALA A C 1
ATOM 620 O O . ALA A 1 84 ? -7.972 1.637 6.553 1.00 93.19 84 ALA A O 1
ATOM 621 N N . ALA A 1 85 ? -9.466 -0.025 6.611 1.00 93.19 85 ALA A N 1
ATOM 622 C CA . ALA A 1 85 ? -9.094 -0.560 5.303 1.00 93.19 85 ALA A CA 1
ATOM 623 C C . ALA A 1 85 ? -9.357 0.459 4.179 1.00 93.19 85 ALA A C 1
ATOM 625 O O . ALA A 1 85 ? -8.458 0.751 3.392 1.00 93.19 85 ALA A O 1
ATOM 626 N N . ILE A 1 86 ? -10.551 1.061 4.146 1.00 94.06 86 ILE A N 1
ATOM 627 C CA . ILE A 1 86 ? -10.923 2.085 3.158 1.00 94.06 86 ILE A CA 1
ATOM 628 C C . ILE A 1 86 ? -9.990 3.296 3.255 1.00 94.06 86 ILE A C 1
ATOM 630 O O . ILE A 1 86 ? -9.450 3.736 2.244 1.00 94.06 86 ILE A O 1
ATOM 634 N N . GLY A 1 87 ? -9.746 3.811 4.462 1.00 92.31 87 GLY A N 1
ATOM 635 C CA . GLY A 1 87 ? -8.823 4.923 4.685 1.00 92.31 87 GLY A CA 1
ATOM 636 C C . GLY A 1 87 ? -7.397 4.583 4.252 1.00 92.31 87 GLY A C 1
ATOM 637 O O . GLY A 1 87 ? -6.741 5.386 3.590 1.00 92.31 87 GLY A O 1
ATOM 638 N N . GLY A 1 88 ? -6.932 3.369 4.556 1.00 91.50 88 GLY A N 1
ATOM 639 C CA . GLY A 1 88 ? -5.639 2.852 4.112 1.00 91.50 88 GLY A CA 1
ATOM 640 C C . GLY A 1 88 ? -5.506 2.822 2.590 1.00 91.50 88 GLY A C 1
ATOM 641 O O . GLY A 1 88 ? -4.462 3.214 2.075 1.00 91.50 88 GLY A O 1
ATOM 642 N N . ILE A 1 89 ? -6.556 2.420 1.871 1.00 93.69 89 ILE A N 1
ATOM 643 C CA . ILE A 1 89 ? -6.600 2.414 0.401 1.00 93.69 89 ILE A CA 1
ATOM 644 C C . ILE A 1 89 ? -6.620 3.842 -0.153 1.00 93.69 89 ILE A C 1
ATOM 646 O O . ILE A 1 89 ? -5.786 4.187 -0.989 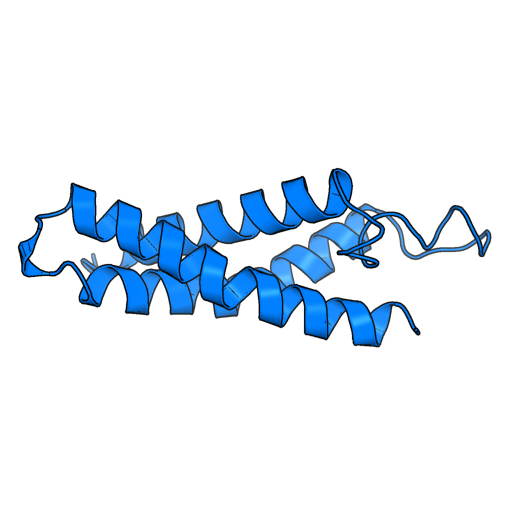1.00 93.69 89 ILE A O 1
ATOM 650 N N . LEU A 1 90 ? -7.547 4.678 0.322 1.00 93.62 90 LEU A N 1
ATOM 651 C CA . LEU A 1 90 ? -7.783 6.022 -0.213 1.00 93.62 90 LEU A CA 1
ATOM 652 C C . LEU A 1 90 ? -6.568 6.939 -0.080 1.00 93.62 90 LEU A C 1
ATOM 654 O O . LEU A 1 90 ? -6.367 7.795 -0.934 1.00 93.62 90 LEU A O 1
ATOM 658 N N . ILE A 1 91 ? -5.758 6.766 0.967 1.00 91.31 91 ILE A N 1
ATOM 659 C CA . ILE A 1 91 ? -4.529 7.545 1.145 1.00 91.31 91 ILE A CA 1
ATOM 660 C C . ILE A 1 91 ? -3.355 6.891 0.407 1.00 91.31 91 ILE A C 1
ATOM 662 O O . ILE A 1 91 ? -2.609 7.576 -0.293 1.00 91.31 91 ILE A O 1
ATOM 666 N N . ALA A 1 92 ? -3.173 5.573 0.540 1.00 89.06 92 ALA A N 1
ATOM 667 C CA . ALA A 1 92 ? -1.989 4.911 -0.000 1.00 89.06 92 ALA A CA 1
ATOM 668 C C . ALA A 1 92 ? -1.965 4.861 -1.525 1.00 89.06 92 ALA A C 1
ATOM 670 O O . ALA A 1 92 ? -0.904 5.070 -2.108 1.00 89.06 92 ALA A O 1
ATOM 671 N N . VAL A 1 93 ? -3.104 4.591 -2.166 1.00 87.44 93 VAL A N 1
ATOM 672 C CA . VAL A 1 93 ? -3.185 4.438 -3.622 1.00 87.44 93 VAL A CA 1
ATOM 673 C C . VAL A 1 93 ? -2.727 5.707 -4.350 1.00 87.44 93 VAL A C 1
ATOM 675 O O . VAL A 1 93 ? -1.720 5.614 -5.048 1.00 87.44 93 VAL A O 1
ATOM 678 N N . PRO A 1 94 ? -3.348 6.893 -4.178 1.00 87.62 94 PRO A N 1
ATOM 679 C CA . PRO A 1 94 ? -2.948 8.084 -4.930 1.00 87.62 94 PRO A CA 1
ATOM 680 C C . PRO A 1 94 ? -1.523 8.548 -4.605 1.00 87.62 94 PRO A C 1
ATOM 682 O O . PRO A 1 94 ? -0.798 8.962 -5.508 1.00 87.62 94 PRO A O 1
ATOM 685 N N . LEU A 1 95 ? -1.082 8.448 -3.346 1.00 87.94 95 LEU A N 1
ATOM 686 C CA . LEU A 1 95 ? 0.273 8.863 -2.966 1.00 87.94 95 LEU A CA 1
ATOM 687 C C . LEU A 1 95 ? 1.339 7.912 -3.512 1.00 87.94 95 LEU A C 1
ATOM 689 O O . LEU A 1 95 ? 2.394 8.361 -3.958 1.00 87.94 95 LEU A O 1
ATOM 693 N N . THR A 1 96 ? 1.054 6.610 -3.542 1.00 84.88 96 THR A N 1
ATOM 694 C CA . THR A 1 96 ? 1.963 5.633 -4.147 1.00 84.88 96 THR A CA 1
ATOM 695 C C . THR A 1 96 ? 1.956 5.742 -5.669 1.00 84.88 96 THR A C 1
ATOM 697 O O . THR A 1 96 ? 3.027 5.650 -6.262 1.00 84.88 96 THR A O 1
ATOM 700 N N . CYS A 1 97 ? 0.806 6.017 -6.309 1.00 81.12 97 CYS A N 1
ATOM 701 C CA . CYS A 1 97 ? 0.762 6.368 -7.735 1.00 81.12 97 CYS A CA 1
ATOM 702 C C . CYS A 1 97 ? 1.712 7.527 -8.023 1.00 81.12 97 CYS A C 1
ATOM 704 O O . CYS A 1 97 ? 2.562 7.414 -8.898 1.00 81.12 97 CYS A O 1
ATOM 706 N N . PHE A 1 98 ? 1.560 8.627 -7.278 1.00 82.75 98 PHE A N 1
ATOM 707 C CA . PHE A 1 98 ? 2.333 9.846 -7.478 1.00 82.75 98 PHE A CA 1
ATOM 708 C C . PHE A 1 98 ? 3.831 9.608 -7.265 1.00 82.75 98 PHE A C 1
ATOM 710 O O . PHE A 1 98 ? 4.645 10.014 -8.092 1.00 82.75 98 PHE A O 1
ATOM 717 N N . GLY A 1 99 ? 4.191 8.895 -6.192 1.00 80.06 99 GLY A N 1
ATOM 718 C CA . GLY A 1 99 ? 5.576 8.525 -5.914 1.00 80.06 99 GLY A CA 1
ATOM 719 C C . GLY A 1 99 ? 6.179 7.687 -7.040 1.00 80.06 99 GLY A C 1
ATOM 720 O O . GLY A 1 99 ? 7.238 8.025 -7.556 1.00 80.06 99 GLY A O 1
ATOM 721 N N . LEU A 1 100 ? 5.485 6.633 -7.476 1.00 77.56 100 LEU A N 1
ATOM 722 C CA . LEU A 1 100 ? 5.959 5.767 -8.558 1.00 77.56 100 LEU A CA 1
ATOM 723 C C . LEU A 1 100 ? 6.017 6.479 -9.908 1.00 77.56 100 LEU A C 1
ATOM 725 O O . LEU A 1 100 ? 6.933 6.200 -10.675 1.00 77.56 100 LEU A O 1
ATOM 729 N N . TRP A 1 101 ? 5.094 7.404 -10.188 1.00 73.69 101 TRP A N 1
ATOM 730 C CA . TRP A 1 101 ? 5.132 8.239 -11.391 1.00 73.69 101 TRP A CA 1
ATOM 731 C C . TRP A 1 101 ? 6.475 8.957 -11.517 1.00 73.69 101 TRP A C 1
ATOM 733 O O . TRP A 1 101 ? 7.118 8.841 -12.558 1.00 73.69 101 TRP A O 1
ATOM 743 N N . GLN A 1 102 ? 6.945 9.583 -10.432 1.00 71.38 102 GLN A N 1
ATOM 744 C CA . GLN A 1 102 ? 8.230 10.288 -10.416 1.00 71.38 102 GLN A CA 1
ATOM 745 C C . GLN A 1 102 ? 9.438 9.378 -10.651 1.00 71.38 102 GLN A C 1
ATOM 747 O O . GLN A 1 102 ? 10.408 9.794 -11.275 1.00 71.38 102 GLN A O 1
ATOM 752 N N . PHE A 1 103 ? 9.387 8.126 -10.193 1.00 65.44 103 PHE A N 1
ATOM 753 C CA . PHE A 1 103 ? 10.463 7.162 -10.448 1.00 65.44 103 PHE A CA 1
ATOM 754 C C . PHE A 1 103 ? 10.385 6.521 -11.838 1.00 65.44 103 PHE A C 1
ATOM 756 O O . PHE A 1 103 ? 11.407 6.100 -12.370 1.00 65.44 103 PHE A O 1
ATOM 763 N N . SER A 1 104 ? 9.189 6.429 -12.426 1.00 62.91 104 SER A N 1
ATOM 764 C CA . SER A 1 104 ? 8.961 5.797 -13.733 1.00 62.91 104 SER A CA 1
ATOM 765 C C . SER A 1 104 ? 9.193 6.717 -14.941 1.00 62.91 104 SER A C 1
ATOM 767 O O . SER A 1 104 ? 9.120 6.237 -16.070 1.00 62.91 104 SER A O 1
ATOM 769 N N . GLY A 1 105 ? 9.496 8.003 -14.720 1.00 53.34 105 GLY A N 1
ATOM 770 C CA . GLY A 1 105 ? 10.050 8.901 -15.742 1.00 53.34 105 GLY A CA 1
ATOM 771 C C . GLY A 1 105 ? 9.118 9.273 -16.900 1.00 53.34 105 GLY A C 1
ATOM 772 O O . GLY A 1 105 ? 9.601 9.417 -18.022 1.00 53.34 105 GLY A O 1
ATOM 773 N N . TRP A 1 106 ? 7.811 9.404 -16.650 1.00 49.69 106 TRP A N 1
ATOM 774 C CA . TRP A 1 106 ? 6.902 10.093 -17.581 1.00 49.69 106 TRP A CA 1
ATOM 775 C C . TRP A 1 106 ? 7.058 11.612 -17.500 1.00 49.69 106 TRP A C 1
ATOM 777 O O . TRP A 1 106 ? 7.217 12.122 -16.368 1.00 49.69 106 TRP A O 1
#

Foldseek 3Di:
DDPLVLLLVLLLVLQLVVQVCCCVVPCVQQVQQPPACVPPVDGDDNVVSSVLLSVQLNVQSSVQSNVQLVVVVVVPDVNSSVRSSVRS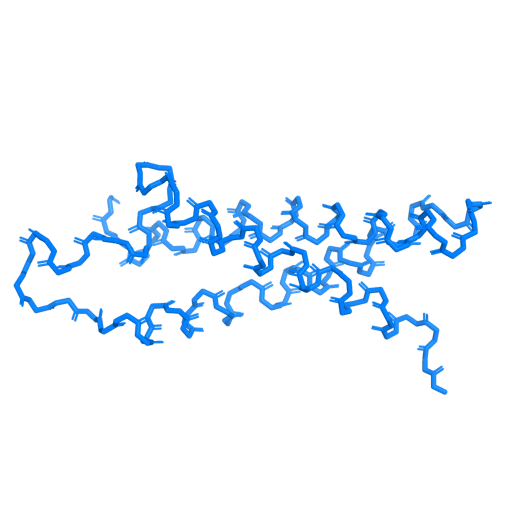NVRRNVRSSVVSVVVSPD

Sequence (106 aa):
MSKHLPFIFFGLGAGLLTVIVVGFGWPAIFPGIIRNEHYYGDGPSLAFLVGLVALLVAPFSSLGGLVGSRIAMEGGEGEQKLMAAIGGILIAVPLTCFGLWQFSGW

pLDDT: mean 80.91, std 12.84, range [49.69, 94.5]